Protein AF-A0A524KFU8-F1 (afdb_monomer)

Nearest PDB structures (foldseek):
  4wbx-assembly1_C  TM=9.666E-01  e=1.452E-04  Pyrococcus furiosus DSM 3638
  6n2o-assembly1_A  TM=9.880E-01  e=9.980E-04  Magnetococcus marinus MC-1
  1yd7-assembly1_A  TM=9.136E-01  e=5.864E-04  Pyrococcus furiosus
  1ng1-assembly1_A  TM=4.274E-01  e=1.494E+00  Thermus aquaticus

Foldseek 3Di:
DDDDDDDDPDDPPQFFDPQLAPDDDDDDDPLLVLLSVCSRSPAQEFEEEDDPPNNVNLVNNVVSNVSRVHDYHYDPDVVVRVVVVD

Secondary structure (DSSP, 8-state):
-----------------TTT---S-----HHHHHHHHHHHTT--EEEE---TTTHHHHHHHHHHHHHHT-EEEE-SSHHHHHHTT-

pLDDT: mean 88.42, std 16.56, range [42.75, 97.75]

Sequence (86 aa):
MRPHYLEASGTRTVKADPRGVLTGTHYLDGDFACGEGAMAAGCRFVAGYPITPSTEVVERIGRRFPTVGGIFIQMEDELASMAAIV

Radius of gyration: 17.95 Å; Cα contacts (8 Å, |Δi|>4): 95; chains: 1; bounding box: 64×22×35 Å

Solvent-accessible surface area (backbone atoms only — not comparable to full-atom values): 5311 Å² total; per-residue (Å²): 140,79,88,90,73,78,79,77,83,70,81,79,78,80,73,65,36,74,72,29,48,81,82,79,91,80,91,70,59,71,42,45,46,51,30,44,48,41,24,14,71,56,57,40,71,48,53,37,45,88,45,89,85,62,40,52,21,58,52,46,37,54,70,47,20,80,80,55,74,31,49,71,45,81,40,94,36,65,66,54,13,54,61,71,73,110

Structure (mmCIF, N/CA/C/O backbone):
data_AF-A0A524KFU8-F1
#
_entry.id   AF-A0A524KFU8-F1
#
loop_
_atom_site.group_PDB
_atom_site.id
_atom_site.type_symbol
_atom_site.label_atom_id
_atom_site.label_alt_id
_atom_site.label_comp_id
_atom_site.label_asym_id
_atom_site.label_entity_id
_atom_site.label_seq_id
_atom_site.pdbx_PDB_ins_code
_atom_site.Cartn_x
_atom_site.Cartn_y
_atom_site.Cartn_z
_atom_site.occupancy
_atom_site.B_iso_or_equiv
_atom_site.auth_seq_id
_atom_site.auth_comp_id
_atom_site.auth_asym_id
_atom_site.auth_atom_id
_atom_site.pdbx_PDB_model_num
ATOM 1 N N . MET A 1 1 ? -53.556 11.620 -11.732 1.00 44.78 1 MET A N 1
ATOM 2 C CA . MET A 1 1 ? -52.272 11.741 -12.451 1.00 44.78 1 MET A CA 1
ATOM 3 C C . MET A 1 1 ? -51.277 12.386 -11.493 1.00 44.78 1 MET A C 1
ATOM 5 O O . MET A 1 1 ? -51.455 13.551 -11.171 1.00 44.78 1 MET A O 1
ATOM 9 N N . ARG A 1 2 ? -50.353 11.611 -10.907 1.00 42.75 2 ARG A N 1
ATOM 10 C CA . ARG A 1 2 ? -49.320 12.119 -9.981 1.00 42.75 2 ARG A CA 1
ATOM 11 C C . ARG A 1 2 ? -47.985 12.188 -10.741 1.00 42.75 2 ARG A C 1
ATOM 13 O O . ARG A 1 2 ? -47.757 11.288 -11.549 1.00 42.75 2 ARG A O 1
ATOM 20 N N . PRO A 1 3 ? -47.135 13.208 -10.543 1.00 45.84 3 PRO A N 1
ATOM 21 C CA . PRO A 1 3 ? -45.897 13.328 -11.303 1.00 45.84 3 PRO A CA 1
ATOM 22 C C . PRO A 1 3 ? -44.874 12.277 -10.854 1.00 45.84 3 PRO A C 1
ATOM 24 O O . PRO A 1 3 ? -44.575 12.160 -9.668 1.00 45.84 3 PRO A O 1
ATOM 27 N N . HIS A 1 4 ? -44.333 11.539 -11.824 1.00 45.69 4 HIS A N 1
ATOM 28 C CA . HIS A 1 4 ? -43.154 10.688 -11.694 1.00 45.69 4 HIS A CA 1
ATOM 29 C C . HIS A 1 4 ? -41.889 11.545 -11.828 1.00 45.69 4 HIS A C 1
ATOM 31 O O . HIS A 1 4 ? -41.336 11.662 -12.920 1.00 45.69 4 HIS A O 1
ATOM 37 N N . TYR A 1 5 ? -41.410 12.140 -10.738 1.00 44.44 5 TYR A N 1
ATOM 38 C CA . TYR A 1 5 ? -40.023 12.598 -10.695 1.00 44.44 5 TYR A CA 1
ATOM 39 C C . TYR A 1 5 ? -39.371 12.171 -9.382 1.00 44.44 5 TYR A C 1
ATOM 41 O O . TYR A 1 5 ? -39.610 12.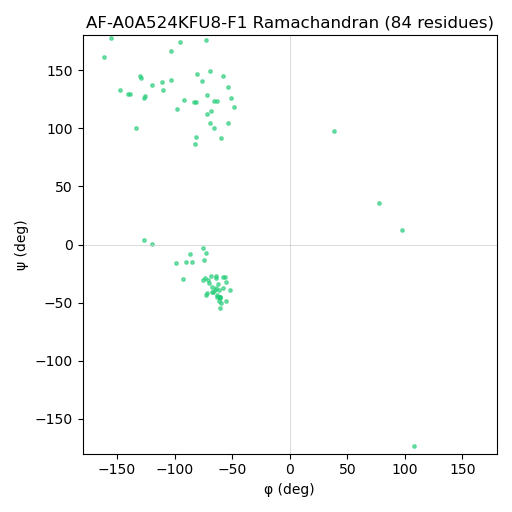763 -8.336 1.00 44.44 5 TYR A O 1
ATOM 49 N N . LEU A 1 6 ? -38.603 11.084 -9.506 1.00 43.25 6 LEU A N 1
ATOM 50 C CA . LEU A 1 6 ? -37.414 10.714 -8.741 1.00 43.25 6 LEU A CA 1
ATOM 51 C C . LEU 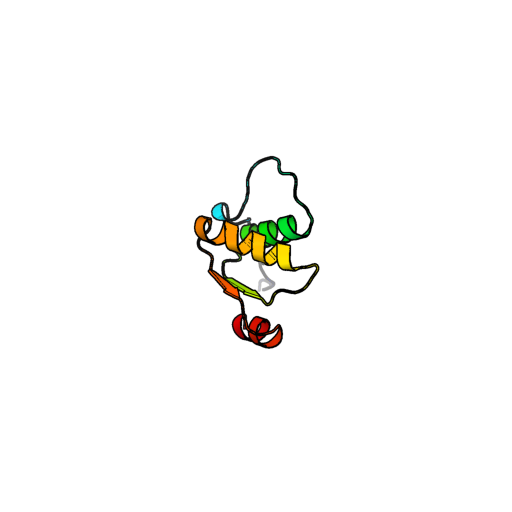A 1 6 ? -37.433 11.021 -7.237 1.00 43.25 6 LEU A C 1
ATOM 53 O O . LEU A 1 6 ? -37.052 12.099 -6.783 1.00 43.25 6 LEU A O 1
ATOM 57 N N . GLU A 1 7 ? -37.760 9.986 -6.464 1.00 45.50 7 GLU A N 1
ATOM 58 C CA . GLU A 1 7 ? -37.288 9.850 -5.090 1.00 45.50 7 GLU A CA 1
ATOM 59 C C . GLU A 1 7 ? -35.756 9.969 -5.061 1.00 45.50 7 GLU A C 1
ATOM 61 O O . GLU A 1 7 ? -35.044 9.427 -5.911 1.00 45.50 7 GLU A O 1
ATOM 66 N N . ALA A 1 8 ? -35.268 10.739 -4.093 1.00 53.09 8 ALA A N 1
ATOM 67 C CA . ALA A 1 8 ? -33.872 1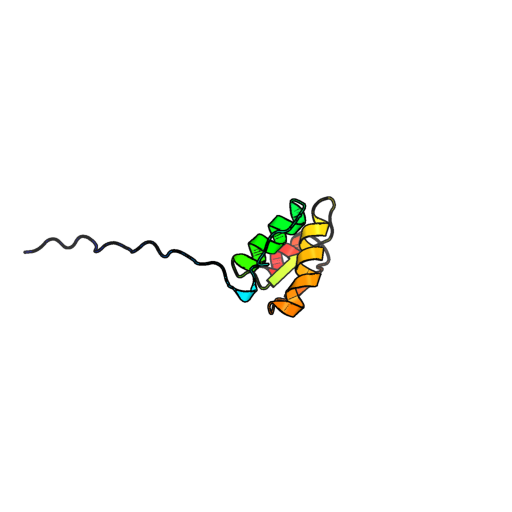1.075 -3.900 1.00 53.09 8 ALA A CA 1
ATOM 68 C C . ALA A 1 8 ? -32.963 9.836 -3.959 1.00 53.09 8 ALA A C 1
ATOM 70 O O . ALA A 1 8 ? -33.035 8.951 -3.105 1.00 53.09 8 ALA A O 1
ATOM 71 N N . SER A 1 9 ? -32.050 9.816 -4.934 1.00 54.19 9 SER A N 1
ATOM 72 C CA . SER A 1 9 ? -30.858 8.967 -4.907 1.00 54.19 9 SER A CA 1
ATOM 73 C C . SER A 1 9 ? -30.044 9.343 -3.669 1.00 54.19 9 SER A C 1
ATOM 75 O O . SER A 1 9 ? -29.246 10.279 -3.707 1.00 54.19 9 SER A O 1
ATOM 77 N N . GLY A 1 10 ? -30.294 8.653 -2.555 1.00 54.31 10 GLY A N 1
ATOM 78 C CA . GLY A 1 10 ? -29.604 8.865 -1.292 1.00 5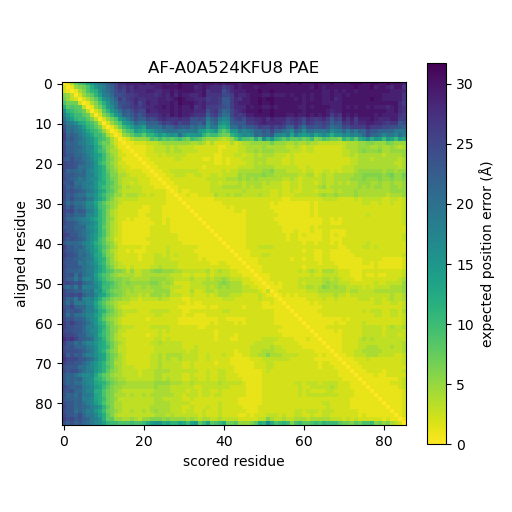4.31 10 GLY A CA 1
ATOM 79 C C . GLY A 1 10 ? -28.092 8.847 -1.487 1.00 54.31 10 GLY A C 1
ATOM 80 O O . GLY A 1 10 ? -27.535 7.903 -2.049 1.00 54.31 10 GLY A O 1
ATOM 81 N N . THR A 1 11 ? -27.425 9.901 -1.024 1.00 54.06 11 THR A N 1
ATOM 82 C CA . THR A 1 11 ? -25.968 9.986 -0.954 1.00 54.06 11 THR A CA 1
ATOM 83 C C . THR A 1 11 ? -25.439 8.766 -0.198 1.00 54.06 11 THR A C 1
ATOM 85 O O . THR A 1 11 ? -25.566 8.690 1.024 1.00 54.06 11 THR A O 1
ATOM 88 N N . ARG A 1 12 ? -24.856 7.785 -0.901 1.00 62.28 12 ARG A N 1
ATOM 89 C CA . ARG A 1 12 ? -24.097 6.705 -0.256 1.00 62.28 12 ARG A CA 1
ATOM 90 C C . ARG A 1 12 ? -22.867 7.333 0.390 1.00 62.28 12 ARG A C 1
ATOM 92 O O . ARG A 1 12 ? -21.882 7.611 -0.285 1.00 62.28 12 ARG A O 1
ATOM 99 N N . THR A 1 13 ? -22.913 7.565 1.696 1.00 66.69 13 THR A N 1
ATOM 100 C CA . THR A 1 13 ? -21.711 7.864 2.473 1.00 66.69 13 THR A CA 1
ATOM 101 C C . THR A 1 13 ? -20.862 6.598 2.536 1.00 66.69 13 THR A C 1
ATOM 103 O O . THR A 1 13 ? -21.188 5.643 3.240 1.00 66.69 13 THR A O 1
ATOM 106 N N . VAL A 1 14 ? -19.783 6.559 1.754 1.00 73.56 14 VAL A N 1
ATOM 107 C CA . VAL A 1 14 ? -18.790 5.482 1.835 1.00 73.56 14 VAL A CA 1
ATOM 108 C C . VAL A 1 14 ? -18.006 5.684 3.130 1.00 73.56 14 VAL A C 1
ATOM 110 O O . VAL A 1 14 ? -17.297 6.675 3.288 1.00 73.56 14 VAL A O 1
ATOM 113 N N . LYS A 1 15 ? -18.180 4.773 4.092 1.00 86.31 15 LYS A N 1
ATOM 114 C CA . LYS A 1 15 ? -17.349 4.728 5.302 1.00 86.31 15 LYS A CA 1
ATOM 115 C C . LYS A 1 15 ? -16.031 4.020 4.988 1.00 86.31 15 LYS A C 1
ATOM 117 O O . LYS A 1 15 ? -16.019 3.087 4.191 1.00 86.31 15 LYS A O 1
ATOM 122 N N . ALA A 1 16 ? -14.950 4.446 5.639 1.00 93.12 16 ALA A N 1
ATOM 123 C CA . ALA A 1 16 ? -13.655 3.772 5.552 1.00 93.12 16 ALA A CA 1
ATOM 124 C C . ALA A 1 16 ? -13.756 2.302 6.008 1.00 93.12 16 ALA A C 1
ATOM 126 O O . ALA A 1 16 ? -14.511 2.005 6.939 1.00 93.12 16 ALA A O 1
ATOM 127 N N . ASP A 1 17 ? -12.987 1.398 5.388 1.00 94.19 17 ASP A N 1
ATOM 128 C CA . ASP A 1 17 ? -12.857 0.005 5.838 1.00 94.19 17 ASP A CA 1
ATOM 129 C C . ASP A 1 17 ? -12.099 -0.010 7.175 1.00 94.19 17 ASP A C 1
ATOM 131 O O . ASP A 1 17 ? -10.906 0.311 7.191 1.00 94.19 17 ASP A O 1
ATOM 135 N N . PRO A 1 18 ? -12.731 -0.427 8.289 1.00 92.94 18 PRO A N 1
ATOM 136 C CA . PRO A 1 18 ? -12.096 -0.433 9.604 1.00 92.94 18 PRO A CA 1
ATOM 137 C C . PRO A 1 18 ? -10.791 -1.234 9.660 1.00 92.94 18 PRO A C 1
ATOM 139 O O . PRO A 1 18 ? -9.915 -0.906 10.451 1.00 92.94 18 PRO A O 1
ATOM 142 N N . ARG A 1 19 ? -10.631 -2.259 8.811 1.00 94.00 19 ARG A N 1
ATOM 143 C CA . ARG A 1 19 ? -9.396 -3.057 8.739 1.00 94.00 19 ARG A CA 1
ATOM 144 C C . ARG A 1 19 ? -8.240 -2.272 8.129 1.00 94.00 19 ARG A C 1
ATOM 146 O O . ARG A 1 19 ? -7.090 -2.525 8.460 1.00 94.00 19 ARG A O 1
ATOM 153 N N . GLY A 1 20 ? -8.547 -1.346 7.222 1.00 95.25 20 GLY A N 1
ATOM 154 C CA . GLY A 1 20 ? -7.563 -0.522 6.526 1.00 95.25 20 GLY A CA 1
ATOM 155 C C . GLY A 1 20 ? -7.147 0.730 7.292 1.00 95.25 20 GLY A C 1
ATOM 156 O O . GLY A 1 20 ? -6.142 1.339 6.947 1.00 95.25 20 GLY A O 1
ATOM 157 N N . VAL A 1 21 ? -7.895 1.118 8.328 1.00 96.00 21 VAL A N 1
ATOM 158 C CA . VAL A 1 21 ? -7.615 2.327 9.109 1.00 96.00 21 VAL A CA 1
ATOM 159 C C . VAL A 1 21 ? -6.553 2.042 10.168 1.00 96.00 21 VAL A C 1
ATOM 161 O O . VAL A 1 21 ? -6.734 1.200 11.046 1.00 96.00 21 VAL A O 1
ATOM 164 N N . LEU A 1 22 ? -5.449 2.788 10.132 1.00 94.94 22 LEU A N 1
ATOM 165 C CA . LEU A 1 22 ? -4.480 2.827 11.226 1.00 94.94 22 LEU A CA 1
ATOM 166 C C . LEU A 1 22 ? -4.974 3.785 12.323 1.00 94.94 22 LEU A C 1
ATOM 168 O O . LEU A 1 22 ? -4.750 4.990 12.267 1.00 94.94 22 LEU A O 1
ATOM 172 N N . THR A 1 23 ? -5.691 3.258 13.315 1.00 92.94 23 THR A N 1
ATOM 173 C CA . THR A 1 23 ? -6.292 4.068 14.389 1.00 92.94 23 THR A CA 1
ATOM 174 C C . THR A 1 23 ? -5.248 4.665 15.336 1.00 92.94 23 THR A C 1
ATOM 176 O O . THR A 1 23 ? -4.230 4.029 15.604 1.00 92.94 23 THR A O 1
ATOM 179 N N . GLY A 1 24 ? -5.526 5.841 15.908 1.00 94.50 24 GLY A N 1
ATOM 180 C CA . GLY A 1 24 ? -4.657 6.532 16.872 1.00 94.50 24 GLY A CA 1
ATOM 181 C C . GLY A 1 24 ? -3.969 7.770 16.289 1.00 94.50 24 GLY A C 1
ATOM 182 O O . GLY A 1 24 ? -4.269 8.183 15.171 1.00 94.50 24 GLY A O 1
ATOM 183 N N . THR A 1 25 ? -3.060 8.369 17.060 1.00 96.06 25 THR A N 1
ATOM 184 C CA . THR A 1 25 ? -2.242 9.507 16.615 1.00 96.06 25 THR A CA 1
ATOM 185 C C . THR A 1 25 ? -0.940 8.993 16.016 1.00 96.06 25 THR A C 1
ATOM 187 O O . THR A 1 25 ? -0.196 8.284 16.692 1.00 96.06 25 THR A O 1
ATOM 190 N N . HIS A 1 26 ? -0.652 9.377 14.773 1.00 94.81 26 HIS A N 1
ATOM 191 C CA . HIS A 1 26 ? 0.530 8.936 14.030 1.00 94.81 26 HIS A CA 1
ATOM 192 C C . HIS A 1 26 ? 1.260 10.131 13.426 1.00 94.81 26 HIS A C 1
ATOM 194 O O . HIS A 1 26 ? 0.624 11.088 12.989 1.00 94.81 26 HIS A O 1
ATOM 200 N N . TYR A 1 27 ? 2.588 10.050 13.368 1.00 96.12 27 TYR A N 1
ATOM 201 C CA . TYR A 1 27 ? 3.411 10.937 12.549 1.00 96.12 27 TYR A CA 1
ATOM 202 C C . TYR A 1 27 ? 3.740 10.202 11.254 1.00 96.12 27 TYR A C 1
ATOM 204 O O . TYR A 1 27 ? 4.375 9.149 11.297 1.00 96.12 27 TYR A O 1
ATOM 212 N N . LEU A 1 28 ? 3.269 10.732 10.129 1.00 95.94 28 LEU A N 1
ATOM 213 C CA . LEU A 1 28 ? 3.448 10.152 8.801 1.00 95.94 28 LEU A CA 1
ATOM 214 C C . LEU A 1 28 ? 3.993 11.227 7.860 1.00 95.94 28 LEU A C 1
ATOM 216 O O . LEU A 1 28 ? 3.588 12.388 7.953 1.00 95.9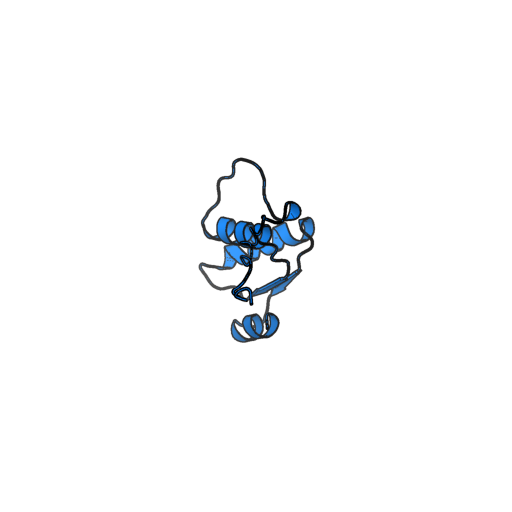4 28 LEU A O 1
ATOM 220 N N . ASP A 1 29 ? 4.878 10.833 6.951 1.00 95.88 29 ASP A N 1
ATOM 221 C CA . ASP A 1 29 ? 5.125 11.602 5.734 1.00 95.88 29 ASP A CA 1
ATOM 222 C C . ASP A 1 29 ? 3.943 11.464 4.749 1.00 95.88 29 ASP A C 1
ATOM 224 O O . ASP A 1 29 ? 2.959 10.753 4.998 1.00 95.88 29 ASP A O 1
ATOM 228 N N . GLY A 1 30 ? 4.017 12.196 3.634 1.00 97.50 30 GLY A N 1
ATOM 229 C CA . GLY A 1 30 ? 2.958 12.218 2.624 1.00 97.50 30 GLY A CA 1
ATOM 230 C C . GLY A 1 30 ? 2.745 10.869 1.934 1.00 97.50 30 GLY A C 1
ATOM 231 O O . GLY A 1 30 ? 1.599 10.484 1.694 1.00 97.50 30 GLY A O 1
ATOM 232 N N . ASP A 1 31 ? 3.818 10.130 1.671 1.00 97.38 31 ASP A N 1
ATOM 233 C CA . ASP A 1 31 ? 3.764 8.862 0.946 1.00 97.38 31 ASP A CA 1
ATOM 234 C C . ASP A 1 31 ? 3.125 7.766 1.805 1.00 97.38 31 ASP A C 1
ATOM 236 O O . ASP A 1 31 ? 2.239 7.027 1.357 1.00 97.38 31 ASP A O 1
ATOM 240 N N . PHE A 1 32 ? 3.470 7.724 3.091 1.00 97.56 32 PHE A N 1
ATOM 241 C CA . PHE A 1 32 ? 2.846 6.824 4.049 1.00 97.56 32 PHE A CA 1
ATOM 242 C C . PHE A 1 32 ? 1.381 7.187 4.278 1.00 97.56 32 PHE A C 1
ATOM 244 O O . PHE A 1 32 ? 0.533 6.292 4.338 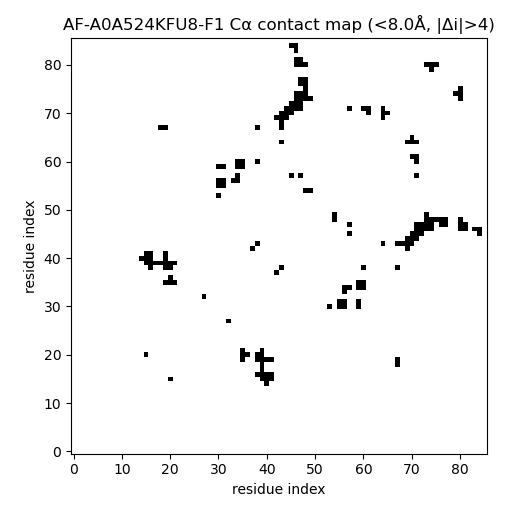1.00 97.56 32 PHE A O 1
ATOM 251 N N . ALA A 1 33 ? 1.060 8.482 4.374 1.00 97.44 33 ALA A N 1
ATOM 252 C CA . ALA A 1 33 ? -0.320 8.942 4.492 1.00 97.44 33 ALA A CA 1
ATOM 253 C C . ALA A 1 33 ? -1.158 8.550 3.262 1.00 97.44 33 ALA A C 1
ATOM 255 O O . ALA A 1 33 ? -2.303 8.121 3.420 1.00 97.44 33 ALA A O 1
ATOM 256 N N . CYS A 1 34 ? -0.585 8.623 2.057 1.00 97.75 34 CYS A N 1
ATOM 257 C CA . CYS A 1 34 ? -1.225 8.175 0.821 1.00 97.75 34 CYS A CA 1
ATOM 258 C C . CYS A 1 34 ? -1.535 6.669 0.864 1.00 97.75 34 CYS A C 1
ATOM 260 O O . CYS A 1 34 ? -2.676 6.257 0.632 1.00 97.75 34 CYS A O 1
ATOM 262 N N . GLY A 1 35 ? -0.553 5.847 1.252 1.00 97.06 35 GLY A N 1
ATOM 263 C CA . GLY A 1 35 ? -0.735 4.400 1.387 1.00 97.06 35 GLY A CA 1
ATOM 264 C C . GLY A 1 35 ? -1.798 4.015 2.422 1.00 97.06 35 GLY A C 1
ATOM 265 O O . GLY A 1 35 ? -2.668 3.184 2.146 1.00 97.06 35 GLY A O 1
ATOM 266 N N . GLU A 1 36 ? -1.783 4.643 3.602 1.00 97.56 36 GLU A N 1
ATOM 267 C CA . GLU A 1 36 ? -2.813 4.426 4.630 1.00 97.56 36 GLU A CA 1
ATOM 268 C C . GLU A 1 36 ? -4.198 4.896 4.175 1.00 97.56 36 GLU A C 1
ATOM 270 O O . GLU A 1 36 ? -5.188 4.204 4.416 1.00 97.56 36 GLU A O 1
ATOM 275 N N . GLY A 1 37 ? -4.281 6.020 3.459 1.00 96.69 37 GLY A N 1
ATOM 276 C CA . GLY A 1 37 ? -5.524 6.509 2.866 1.00 96.69 37 GLY A CA 1
ATOM 277 C C . GLY A 1 37 ? -6.120 5.516 1.867 1.00 96.69 37 GLY A C 1
ATOM 278 O O . GLY A 1 37 ? -7.311 5.204 1.943 1.00 96.69 37 GLY A O 1
ATOM 279 N N . ALA A 1 38 ? -5.294 4.947 0.984 1.00 96.81 38 ALA A N 1
ATOM 280 C CA . ALA A 1 38 ? -5.726 3.929 0.030 1.00 96.81 38 ALA A CA 1
ATOM 281 C C . ALA A 1 38 ? -6.263 2.678 0.746 1.00 96.81 38 ALA A C 1
ATOM 283 O O . ALA A 1 38 ? -7.337 2.169 0.413 1.00 96.81 38 ALA A O 1
ATOM 284 N N . MET A 1 39 ? -5.561 2.198 1.776 1.00 96.94 39 MET A N 1
ATOM 285 C CA . MET A 1 39 ? -6.011 1.054 2.573 1.00 96.94 39 MET A CA 1
ATOM 286 C C . MET A 1 39 ? -7.316 1.335 3.316 1.00 96.94 39 MET A C 1
ATOM 288 O O . MET A 1 39 ? -8.212 0.480 3.298 1.00 96.94 39 MET A O 1
ATOM 292 N N . ALA A 1 40 ? -7.450 2.517 3.919 1.00 96.50 40 ALA A N 1
ATOM 293 C CA . ALA A 1 40 ? -8.667 2.974 4.584 1.00 96.50 40 ALA A CA 1
ATOM 294 C C . ALA A 1 40 ? -9.850 3.089 3.609 1.00 96.50 40 ALA A C 1
ATOM 296 O O . ALA A 1 40 ? -10.978 2.771 3.980 1.00 96.50 40 ALA A O 1
ATOM 297 N N . ALA A 1 41 ? -9.604 3.456 2.350 1.00 96.12 41 ALA A N 1
ATOM 298 C CA . ALA A 1 41 ? -10.614 3.459 1.289 1.00 96.12 41 ALA A CA 1
ATOM 299 C C . ALA A 1 41 ? -11.008 2.049 0.802 1.00 96.12 41 ALA A C 1
ATOM 301 O O . ALA A 1 41 ? -11.955 1.908 0.033 1.00 96.12 41 ALA A O 1
ATOM 302 N N . GLY A 1 42 ? -10.313 1.000 1.256 1.00 95.38 42 GLY A N 1
ATOM 303 C CA . GLY A 1 42 ? -10.586 -0.387 0.881 1.00 95.38 42 GLY A CA 1
ATOM 304 C C . GLY A 1 42 ? -9.692 -0.934 -0.233 1.00 95.38 42 GLY A C 1
ATOM 305 O O . GLY A 1 42 ? -9.969 -2.019 -0.735 1.00 95.38 42 GLY A O 1
ATOM 306 N N . CYS A 1 43 ? -8.607 -0.246 -0.606 1.00 96.56 43 CYS A N 1
ATOM 307 C CA . CYS A 1 43 ? -7.643 -0.769 -1.575 1.00 96.56 43 CYS A CA 1
ATOM 308 C C . CYS A 1 43 ? -6.969 -2.044 -1.043 1.00 96.56 43 CYS A C 1
ATOM 310 O O . CYS A 1 43 ? -6.388 -2.042 0.047 1.00 96.56 43 CYS A O 1
ATOM 312 N N . ARG A 1 44 ? -7.065 -3.144 -1.796 1.00 96.94 44 ARG A N 1
ATOM 313 C CA . ARG A 1 44 ? -6.476 -4.454 -1.453 1.00 96.94 44 ARG A CA 1
ATOM 314 C C . ARG A 1 44 ? -5.601 -5.030 -2.562 1.00 96.94 44 ARG A C 1
ATOM 316 O O . ARG A 1 44 ? -5.100 -6.138 -2.420 1.00 96.94 44 ARG A O 1
ATOM 323 N N . PHE A 1 45 ? -5.394 -4.290 -3.640 1.00 97.25 45 PHE A N 1
ATOM 324 C CA . PHE A 1 45 ? -4.506 -4.688 -4.719 1.00 97.25 45 PHE A CA 1
ATOM 325 C C . PHE A 1 45 ? -3.743 -3.466 -5.212 1.00 97.25 45 PHE A C 1
ATOM 327 O O . PHE A 1 45 ? -4.353 -2.432 -5.474 1.00 97.25 45 PHE A O 1
ATOM 334 N N . VAL A 1 46 ? -2.422 -3.584 -5.305 1.00 97.00 46 VAL A N 1
ATOM 335 C CA . VAL A 1 46 ? -1.542 -2.551 -5.857 1.00 97.00 46 VAL A CA 1
ATOM 336 C C . VAL A 1 46 ? -0.490 -3.236 -6.712 1.00 97.00 46 VAL A C 1
ATOM 338 O O . VAL A 1 46 ? 0.183 -4.156 -6.250 1.00 97.00 46 VAL A O 1
ATOM 341 N N . ALA A 1 47 ? -0.329 -2.756 -7.936 1.00 96.75 47 ALA A N 1
ATOM 342 C CA . ALA A 1 47 ? 0.806 -3.068 -8.785 1.00 96.75 47 ALA A CA 1
ATOM 343 C C . ALA A 1 47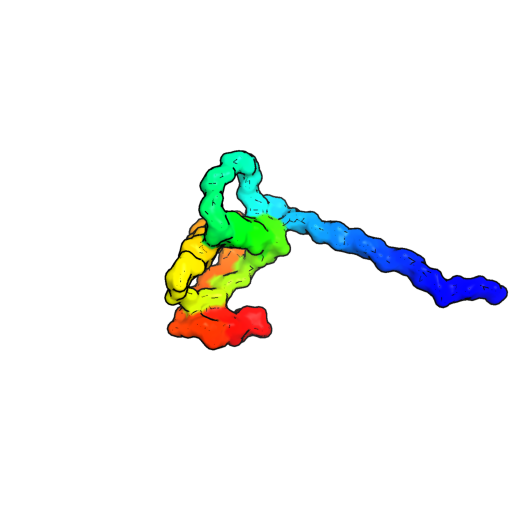 ? 1.655 -1.804 -8.934 1.00 96.75 47 ALA A C 1
ATOM 345 O O . ALA A 1 47 ? 1.109 -0.704 -9.035 1.00 96.75 47 ALA A O 1
ATOM 346 N N . GLY A 1 48 ? 2.977 -1.937 -8.906 1.00 94.12 48 GLY A N 1
ATOM 347 C CA . GLY A 1 48 ? 3.853 -0.778 -9.027 1.00 94.12 48 GLY A CA 1
ATOM 348 C C . GLY A 1 48 ? 5.274 -1.128 -9.428 1.00 94.12 48 GLY A C 1
ATOM 349 O O . GLY A 1 48 ? 5.729 -2.257 -9.254 1.00 94.12 48 GLY A O 1
ATOM 350 N N . TYR A 1 49 ? 5.980 -0.116 -9.914 1.00 95.69 49 TYR A N 1
ATOM 351 C CA . TYR A 1 49 ? 7.398 -0.162 -10.235 1.00 95.69 49 TYR A CA 1
ATOM 352 C C . TYR A 1 49 ? 8.140 0.883 -9.381 1.00 95.69 49 TYR A C 1
ATOM 354 O O . TYR A 1 49 ? 7.610 1.982 -9.195 1.00 95.69 49 TYR A O 1
ATOM 362 N N . PRO A 1 50 ? 9.317 0.573 -8.803 1.00 92.81 50 PRO A N 1
ATOM 363 C CA . PRO A 1 50 ? 10.029 1.521 -7.952 1.00 92.81 50 PRO A CA 1
ATOM 364 C C . PRO A 1 50 ? 10.506 2.744 -8.737 1.00 92.81 50 PRO A C 1
ATOM 366 O O . PRO A 1 50 ? 11.288 2.625 -9.678 1.00 92.81 50 PRO A O 1
ATOM 369 N N . ILE A 1 51 ? 10.100 3.929 -8.288 1.00 94.38 51 ILE A N 1
ATOM 370 C CA . ILE A 1 51 ? 10.554 5.210 -8.826 1.00 94.38 51 ILE A CA 1
ATOM 371 C C . ILE A 1 51 ? 10.587 6.257 -7.712 1.00 94.38 51 ILE A C 1
ATOM 373 O O . ILE A 1 51 ? 9.644 6.388 -6.926 1.00 94.38 51 ILE A O 1
ATOM 377 N N . THR A 1 52 ? 11.683 7.012 -7.628 1.00 95.38 52 THR A N 1
ATOM 378 C CA . THR A 1 52 ? 11.800 8.113 -6.669 1.00 95.38 52 THR A CA 1
ATOM 379 C C . THR A 1 52 ? 11.000 9.330 -7.151 1.00 95.38 52 THR A C 1
ATOM 381 O O . THR A 1 52 ? 11.017 9.643 -8.342 1.00 95.38 52 THR A O 1
ATOM 384 N N . PRO A 1 53 ? 10.310 10.055 -6.252 1.00 93.12 53 PRO A N 1
ATOM 385 C CA . PRO A 1 53 ? 10.255 9.863 -4.797 1.00 93.12 53 PRO A CA 1
ATOM 386 C C . PRO A 1 53 ? 9.194 8.859 -4.295 1.00 93.12 53 PRO A C 1
ATOM 388 O O . PRO A 1 53 ? 9.238 8.509 -3.131 1.00 93.12 53 PRO A O 1
ATOM 391 N N . SER A 1 54 ? 8.290 8.349 -5.137 1.00 93.06 54 SER A N 1
ATOM 392 C CA . SER A 1 54 ? 7.068 7.634 -4.710 1.00 93.06 54 SER A CA 1
ATOM 393 C C . SER A 1 54 ? 7.225 6.198 -4.183 1.00 93.06 54 SER A C 1
ATOM 395 O O . SER A 1 54 ? 6.232 5.571 -3.803 1.00 93.06 54 SER A O 1
ATOM 397 N N . THR A 1 55 ? 8.432 5.628 -4.193 1.00 94.75 55 THR A N 1
ATOM 398 C CA . THR A 1 55 ? 8.665 4.235 -3.765 1.00 94.75 55 THR A CA 1
ATOM 399 C C . THR A 1 55 ? 8.163 3.968 -2.339 1.00 94.75 55 THR A C 1
ATOM 401 O O . THR A 1 55 ? 7.656 2.883 -2.051 1.00 94.75 55 THR A O 1
ATOM 404 N N . GLU A 1 56 ? 8.2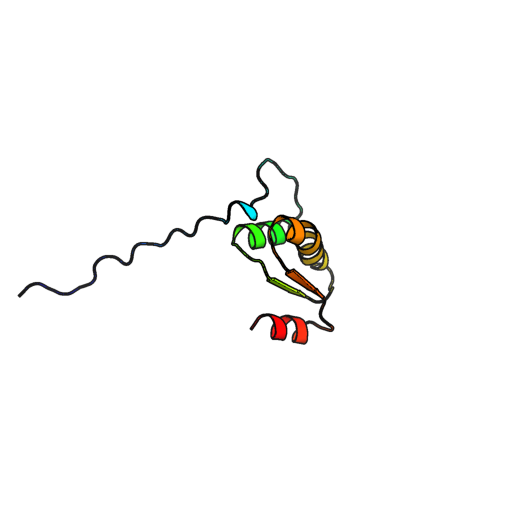17 4.966 -1.456 1.00 96.56 56 GLU A N 1
ATOM 405 C CA . GLU A 1 56 ? 7.805 4.843 -0.054 1.00 96.56 56 GLU A CA 1
ATOM 406 C C . GLU A 1 56 ? 6.301 4.539 0.101 1.00 96.56 56 GLU A C 1
ATOM 408 O O . GLU A 1 56 ? 5.908 3.836 1.039 1.00 96.56 56 GLU A O 1
ATOM 413 N N . VAL A 1 57 ? 5.461 4.951 -0.862 1.00 96.62 57 VAL A N 1
ATOM 414 C CA . VAL A 1 57 ? 4.028 4.607 -0.899 1.00 96.62 57 VAL A CA 1
ATOM 415 C C . VAL A 1 57 ? 3.848 3.092 -0.979 1.00 96.62 57 VAL A C 1
ATOM 417 O O . VAL A 1 57 ? 3.161 2.488 -0.149 1.00 96.62 57 VAL A O 1
ATOM 420 N N . VAL A 1 58 ? 4.474 2.457 -1.975 1.00 94.31 58 VAL A N 1
ATOM 421 C CA . VAL A 1 58 ? 4.323 1.015 -2.213 1.00 94.31 58 VAL A CA 1
ATOM 422 C C . VAL A 1 58 ? 5.065 0.185 -1.167 1.00 94.31 58 VAL A C 1
ATOM 424 O O . VAL A 1 58 ? 4.583 -0.883 -0.793 1.00 94.31 58 VAL A O 1
ATOM 427 N N . GLU A 1 59 ? 6.158 0.698 -0.595 1.00 94.75 59 GLU A N 1
ATOM 428 C CA . GLU A 1 59 ? 6.807 0.076 0.563 1.00 94.75 59 GLU A CA 1
ATOM 429 C C . GLU A 1 59 ? 5.892 0.043 1.791 1.00 94.75 59 GLU A C 1
ATOM 431 O O . GLU A 1 59 ? 5.771 -0.993 2.458 1.00 94.75 59 GLU A O 1
ATOM 436 N N . ARG A 1 60 ? 5.213 1.158 2.096 1.00 96.25 60 ARG A N 1
ATOM 437 C CA . ARG A 1 60 ? 4.266 1.227 3.215 1.00 96.25 60 ARG A CA 1
ATOM 438 C C . ARG A 1 60 ? 3.122 0.239 3.030 1.00 96.25 60 ARG A C 1
ATOM 440 O O . ARG A 1 60 ? 2.775 -0.493 3.961 1.00 96.25 60 ARG A O 1
ATOM 447 N N . ILE A 1 61 ? 2.565 0.216 1.825 1.00 96.44 61 ILE A N 1
ATOM 448 C CA . ILE A 1 61 ? 1.489 -0.681 1.405 1.00 96.44 61 ILE A CA 1
ATOM 449 C C . ILE A 1 61 ? 1.930 -2.142 1.539 1.00 96.44 61 ILE A C 1
ATOM 451 O O . ILE A 1 61 ? 1.256 -2.914 2.220 1.00 96.44 61 ILE A O 1
ATOM 455 N N . GLY A 1 62 ? 3.095 -2.510 1.000 1.00 94.50 62 GLY A N 1
ATOM 456 C CA . GLY A 1 62 ? 3.640 -3.866 1.084 1.00 94.50 62 GLY A CA 1
ATOM 457 C C . GLY A 1 62 ? 3.832 -4.356 2.523 1.00 94.50 62 GLY A C 1
ATOM 458 O O . GLY A 1 62 ? 3.530 -5.509 2.826 1.00 94.50 62 GLY A O 1
ATOM 459 N N . ARG A 1 63 ? 4.246 -3.476 3.447 1.00 94.94 63 ARG A N 1
ATOM 460 C CA . ARG A 1 63 ? 4.371 -3.811 4.880 1.00 94.94 63 ARG A CA 1
ATOM 461 C C . ARG A 1 63 ? 3.021 -4.020 5.575 1.00 94.94 63 ARG A C 1
ATOM 463 O O . ARG A 1 63 ? 2.934 -4.820 6.504 1.00 94.94 63 ARG A O 1
ATOM 470 N N . ARG A 1 64 ? 1.975 -3.294 5.172 1.00 96.12 64 ARG A N 1
ATOM 471 C CA . ARG A 1 64 ? 0.653 -3.296 5.832 1.00 96.12 64 ARG A CA 1
ATOM 472 C C . ARG A 1 64 ? -0.328 -4.301 5.234 1.00 96.12 64 ARG A C 1
ATOM 474 O O . ARG A 1 64 ? -1.173 -4.835 5.946 1.00 96.12 64 ARG A O 1
ATOM 481 N N . PHE A 1 65 ? -0.207 -4.607 3.950 1.00 96.69 65 PHE A N 1
ATOM 482 C CA . PHE A 1 65 ? -1.079 -5.533 3.227 1.00 96.69 65 PHE A CA 1
ATOM 483 C C . PHE A 1 65 ? -1.261 -6.914 3.876 1.00 96.69 65 PHE A C 1
ATOM 485 O O . PHE A 1 65 ? -2.416 -7.352 3.950 1.00 96.69 65 PHE A O 1
ATOM 492 N N . PRO A 1 66 ? -0.227 -7.550 4.463 1.00 95.06 66 PRO A N 1
ATOM 493 C CA . PRO A 1 66 ? -0.396 -8.801 5.202 1.00 95.06 66 PRO A CA 1
ATOM 494 C C . PRO A 1 66 ? -1.392 -8.713 6.369 1.00 95.06 66 PRO A C 1
ATOM 496 O O . PRO A 1 66 ? -2.030 -9.706 6.705 1.00 95.06 66 PRO A O 1
ATOM 499 N N . THR A 1 67 ? -1.566 -7.534 6.979 1.00 95.00 67 THR A N 1
ATOM 500 C CA . THR A 1 67 ? -2.479 -7.338 8.119 1.00 95.00 67 THR A CA 1
ATOM 501 C C . THR A 1 67 ? -3.893 -6.941 7.702 1.00 95.00 67 THR A C 1
ATOM 503 O O . THR A 1 67 ? -4.802 -6.979 8.526 1.00 95.00 67 THR A O 1
ATOM 506 N N . VAL A 1 68 ? -4.091 -6.525 6.446 1.00 95.69 68 VAL A N 1
ATOM 507 C CA . VAL A 1 68 ? -5.378 -6.001 5.948 1.00 95.69 68 VAL A CA 1
ATOM 508 C C . VAL A 1 68 ? -5.963 -6.818 4.790 1.00 95.69 68 VAL A C 1
ATOM 510 O O . VAL A 1 68 ? -7.052 -6.502 4.308 1.00 95.69 68 VAL A O 1
ATOM 513 N N . GLY A 1 69 ? -5.275 -7.891 4.382 1.00 94.94 69 GLY A N 1
ATOM 514 C CA . GLY A 1 69 ? -5.705 -8.826 3.339 1.00 94.94 69 GLY A CA 1
ATOM 515 C C . GLY A 1 69 ? -5.506 -8.291 1.921 1.00 94.94 69 GLY A C 1
ATOM 516 O O . GLY A 1 69 ? -6.367 -8.506 1.073 1.00 94.94 69 GLY A O 1
ATOM 517 N N . GLY A 1 70 ? -4.429 -7.534 1.693 1.00 96.38 70 GLY A N 1
ATOM 518 C CA . GLY A 1 70 ? -4.076 -6.999 0.379 1.00 96.38 70 GLY A CA 1
ATOM 519 C C . GLY A 1 70 ? -2.936 -7.758 -0.303 1.00 96.38 70 GLY A C 1
ATOM 520 O O . GLY A 1 70 ? -2.219 -8.525 0.338 1.00 96.38 70 GLY A O 1
ATOM 521 N N . ILE A 1 71 ? -2.751 -7.509 -1.599 1.00 96.19 71 ILE A N 1
ATOM 522 C CA . ILE A 1 71 ? -1.652 -8.039 -2.414 1.00 96.19 71 ILE A CA 1
ATOM 523 C C . ILE A 1 71 ? -0.939 -6.877 -3.101 1.00 96.19 71 ILE A C 1
ATOM 525 O O . ILE A 1 71 ? -1.572 -6.065 -3.774 1.00 96.19 71 ILE A O 1
ATOM 529 N N . PHE A 1 72 ? 0.377 -6.806 -2.917 1.00 95.25 72 PHE A N 1
ATOM 530 C CA . PHE A 1 72 ? 1.254 -5.899 -3.646 1.00 95.25 72 PHE A CA 1
ATOM 531 C C . PHE A 1 72 ? 2.114 -6.728 -4.597 1.00 95.25 72 PHE A C 1
ATOM 533 O O . PHE A 1 72 ? 2.675 -7.742 -4.177 1.00 95.25 72 PHE A O 1
ATOM 540 N N . ILE A 1 73 ? 2.215 -6.298 -5.852 1.00 95.75 73 ILE A N 1
ATOM 541 C CA . ILE A 1 73 ? 3.103 -6.899 -6.844 1.00 95.75 73 ILE A CA 1
ATOM 542 C C . ILE A 1 73 ? 4.017 -5.834 -7.447 1.00 95.75 73 ILE A C 1
ATOM 544 O O . ILE A 1 73 ? 3.566 -4.785 -7.909 1.00 95.75 73 ILE A O 1
ATOM 548 N N . GLN A 1 74 ? 5.318 -6.114 -7.425 1.00 96.00 74 GLN A N 1
ATOM 549 C CA . GLN A 1 74 ? 6.291 -5.327 -8.162 1.00 96.00 74 GLN A CA 1
ATOM 550 C C . GLN A 1 74 ? 6.285 -5.792 -9.619 1.00 96.00 74 GLN A C 1
ATOM 552 O O . GLN A 1 74 ? 6.520 -6.971 -9.884 1.00 96.00 74 GLN A O 1
ATOM 557 N N . MET A 1 75 ? 6.021 -4.868 -10.535 1.00 96.56 75 MET A N 1
ATOM 558 C CA . MET A 1 75 ? 6.056 -5.127 -11.976 1.00 96.56 75 MET A CA 1
ATOM 559 C C . MET A 1 75 ? 7.414 -4.737 -12.565 1.00 96.56 75 MET A C 1
ATOM 561 O O . MET A 1 75 ? 8.269 -4.203 -11.859 1.00 96.56 75 MET A O 1
ATOM 565 N N . GLU A 1 76 ? 7.633 -5.033 -13.844 1.00 97.25 76 GLU A N 1
ATOM 566 C CA . GLU A 1 76 ? 8.876 -4.742 -14.563 1.00 97.25 76 GLU A CA 1
ATOM 567 C C . GLU A 1 76 ? 9.039 -3.269 -14.943 1.00 97.25 76 GLU A C 1
ATOM 569 O O . GLU A 1 76 ? 10.169 -2.791 -15.010 1.00 97.25 76 GLU A O 1
ATOM 574 N N . ASP A 1 77 ? 7.930 -2.570 -15.188 1.00 96.88 77 ASP A N 1
ATOM 575 C CA . ASP A 1 77 ? 7.881 -1.153 -15.535 1.00 96.88 77 ASP A CA 1
ATOM 576 C C . ASP A 1 77 ? 6.516 -0.534 -15.162 1.00 96.88 77 ASP A C 1
ATOM 578 O O . ASP A 1 77 ? 5.601 -1.193 -14.638 1.00 96.88 77 ASP A O 1
ATOM 582 N N . GLU A 1 78 ? 6.366 0.769 -15.393 1.00 95.69 78 GLU A N 1
ATOM 583 C CA . GLU A 1 78 ? 5.132 1.500 -15.112 1.00 95.69 78 GLU A CA 1
ATOM 584 C C . GLU A 1 78 ? 3.969 1.096 -16.037 1.00 95.69 78 GLU A C 1
ATOM 586 O O . GLU A 1 78 ? 2.806 1.181 -15.630 1.00 95.69 78 GLU A O 1
ATOM 591 N N . LEU A 1 79 ? 4.246 0.626 -17.259 1.00 96.94 79 LEU A N 1
ATOM 592 C CA . LEU A 1 79 ? 3.211 0.201 -18.209 1.00 96.94 79 LEU A CA 1
ATOM 593 C C . LEU A 1 79 ? 2.580 -1.124 -17.781 1.00 96.94 79 LEU A C 1
ATOM 595 O O . LEU A 1 79 ? 1.356 -1.255 -17.782 1.00 96.94 79 LEU A O 1
ATOM 599 N N . ALA A 1 80 ? 3.393 -2.080 -17.354 1.00 97.69 80 ALA A N 1
ATOM 600 C CA . ALA A 1 80 ? 2.949 -3.344 -16.798 1.00 97.69 80 ALA A CA 1
ATOM 601 C C . ALA A 1 80 ? 2.242 -3.168 -15.452 1.00 97.69 80 ALA A C 1
ATOM 603 O O . ALA A 1 80 ? 1.226 -3.817 -15.199 1.00 97.69 80 ALA A O 1
ATOM 604 N N . SER A 1 81 ? 2.714 -2.224 -14.627 1.00 96.94 81 SER A N 1
ATOM 605 C CA . SER A 1 81 ? 2.003 -1.784 -13.416 1.00 96.94 81 SER A CA 1
ATOM 606 C C . SER A 1 81 ? 0.585 -1.328 -13.736 1.00 96.94 81 SER A C 1
ATOM 608 O O . SER A 1 81 ? -0.365 -1.782 -13.102 1.00 96.94 81 SER A O 1
ATOM 610 N N . MET A 1 82 ? 0.422 -0.481 -14.754 1.00 96.44 82 MET A N 1
ATOM 611 C CA . MET A 1 82 ? -0.894 -0.003 -15.170 1.00 96.44 82 MET A CA 1
ATOM 612 C C . MET A 1 82 ? -1.756 -1.124 -15.770 1.00 96.44 82 MET A C 1
ATOM 614 O O . MET A 1 82 ? -2.947 -1.213 -15.471 1.00 96.44 82 MET A O 1
ATOM 618 N N . ALA A 1 83 ? -1.164 -2.006 -16.578 1.00 97.19 83 ALA A N 1
ATOM 619 C CA . ALA A 1 83 ? -1.860 -3.138 -17.186 1.00 97.19 83 ALA A CA 1
ATOM 620 C C . ALA A 1 83 ? -2.379 -4.154 -16.153 1.00 97.19 83 ALA A C 1
ATOM 622 O O . ALA A 1 83 ? -3.396 -4.797 -16.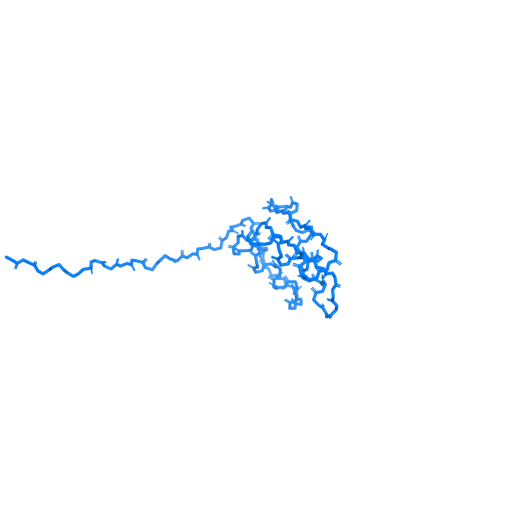392 1.00 97.19 83 ALA A O 1
ATOM 623 N N . ALA A 1 84 ? -1.721 -4.287 -14.999 1.00 96.75 84 ALA A N 1
ATOM 624 C CA . ALA A 1 84 ? -2.161 -5.174 -13.924 1.00 96.75 84 ALA A CA 1
ATOM 625 C C . ALA A 1 84 ? -3.381 -4.651 -13.133 1.00 96.75 84 ALA A C 1
ATOM 627 O O . ALA A 1 84 ? -3.961 -5.414 -12.362 1.00 96.75 84 ALA A O 1
ATOM 628 N N . ILE A 1 85 ? -3.756 -3.371 -13.276 1.00 94.88 85 ILE A N 1
ATOM 629 C CA . ILE A 1 85 ? -4.810 -2.710 -12.476 1.00 94.88 85 ILE A CA 1
ATOM 630 C C . ILE A 1 85 ? -6.173 -2.651 -13.206 1.00 94.88 85 ILE A C 1
ATOM 632 O O . ILE A 1 85 ? -7.192 -2.402 -12.555 1.00 94.88 85 ILE A O 1
ATOM 636 N N . VAL A 1 86 ? -6.212 -2.872 -14.527 1.00 81.25 86 VAL A N 1
ATOM 637 C CA . VAL A 1 86 ? -7.418 -2.737 -15.380 1.00 81.25 86 VAL A CA 1
ATOM 638 C C . VAL A 1 86 ? -8.285 -3.988 -15.485 1.00 81.25 86 VAL A C 1
ATOM 640 O O . VAL A 1 86 ? -7.760 -5.114 -15.357 1.00 81.25 86 VAL A O 1
#

Mean predicted aligned error: 7.72 Å